Protein AF-B2BGV2-F1 (afdb_monomer_lite)

pLDDT: mean 82.32, std 13.24, range [46.81, 95.38]

Radius of gyration: 14.2 Å; chains: 1; bounding box: 31×12×34 Å

Foldseek 3Di:
DDPPPCVDDDDQDVPPVSCVVVVHDDQPAPDPPSDDD

InterPro domains:
  IPR036873 Rhodanese-like domain superfamily [G3DSA:3.40.250.10] (1-37)
  IPR036873 Rhodanese-like domain superfamily [SSF52821] (3-35)

Sequence (37 aa):
KEETGIKNIMVLERGYNGWEASGRPVCRCTGTPCKGE

Secondary structure (DSSP, 8-state):
------S-----TTHHHHHHHTT-------SSSSS--

Organism: Olea europaea (NCBI:txid4146)

Structure (mmCIF, N/CA/C/O backbone):
data_AF-B2BGV2-F1
#
_entry.id   AF-B2BGV2-F1
#
loop_
_atom_site.group_PDB
_atom_site.id
_atom_site.type_symbol
_atom_site.label_atom_id
_atom_site.label_alt_id
_atom_site.label_comp_id
_atom_site.label_asym_id
_atom_site.label_entity_id
_atom_site.label_seq_id
_atom_site.pdbx_PDB_ins_code
_atom_site.Cartn_x
_atom_site.Cartn_y
_atom_site.Cartn_z
_atom_site.occupancy
_atom_site.B_iso_or_equiv
_atom_site.auth_seq_id
_atom_site.auth_comp_id
_atom_site.auth_asym_id
_atom_site.auth_atom_id
_atom_site.pdbx_PDB_model_num
ATOM 1 N N . LYS A 1 1 ? -15.266 -6.853 26.156 1.00 52.28 1 LYS A N 1
ATOM 2 C CA . LYS A 1 1 ? -14.541 -6.870 24.865 1.00 52.28 1 LYS A CA 1
ATOM 3 C C . LYS A 1 1 ? -14.461 -5.415 24.438 1.00 52.28 1 LYS A C 1
ATOM 5 O O . LYS A 1 1 ? -15.504 -4.847 24.158 1.00 52.28 1 LYS A O 1
ATOM 10 N N . GLU A 1 2 ? -13.298 -4.792 24.604 1.00 57.19 2 GLU A N 1
ATOM 11 C CA . GLU A 1 2 ? -13.095 -3.369 24.312 1.00 57.19 2 GLU A CA 1
ATOM 12 C C . GLU A 1 2 ? -13.329 -3.144 22.816 1.00 57.19 2 GLU A C 1
ATOM 14 O O . GLU A 1 2 ? -12.684 -3.792 21.989 1.00 57.19 2 GLU A O 1
ATOM 19 N N . GLU A 1 3 ? -14.293 -2.296 22.461 1.00 62.28 3 GLU A N 1
ATOM 20 C CA . GLU A 1 3 ? -14.409 -1.816 21.089 1.00 62.28 3 GLU A CA 1
ATOM 21 C C . GLU A 1 3 ? -13.215 -0.900 20.844 1.00 62.28 3 GLU A C 1
ATOM 23 O O . GLU A 1 3 ? -13.229 0.283 21.180 1.00 62.28 3 GLU A O 1
ATOM 28 N N . THR A 1 4 ? -12.134 -1.470 20.308 1.00 66.31 4 THR A N 1
ATOM 29 C CA . THR A 1 4 ? -11.043 -0.698 19.714 1.00 66.31 4 THR A CA 1
ATOM 30 C C . THR A 1 4 ? -11.711 0.340 18.822 1.00 66.31 4 THR A C 1
ATOM 32 O O . THR A 1 4 ? -12.450 -0.074 17.932 1.00 66.31 4 THR A O 1
ATOM 35 N N . GLY A 1 5 ? -11.530 1.639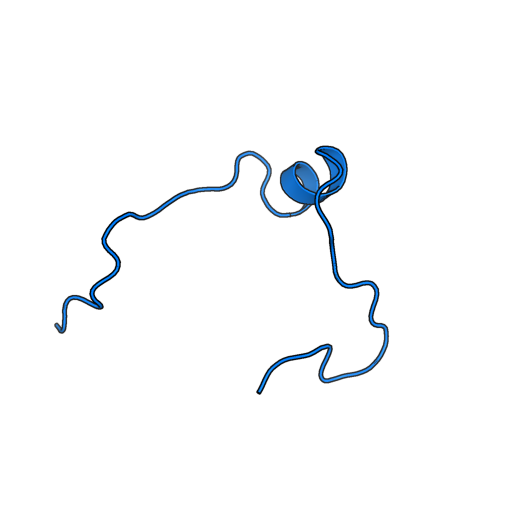 19.085 1.00 71.44 5 GLY A N 1
ATOM 36 C CA . GLY A 1 5 ? -12.266 2.763 18.474 1.00 71.44 5 GLY A CA 1
ATOM 37 C C . GLY A 1 5 ? -12.069 2.956 16.960 1.00 71.44 5 GLY A C 1
ATOM 38 O O . GLY A 1 5 ? -12.008 4.081 16.465 1.00 71.44 5 GLY A O 1
ATOM 39 N N . ILE A 1 6 ? -11.929 1.862 16.220 1.00 73.75 6 ILE A N 1
ATOM 40 C CA . ILE A 1 6 ? -11.869 1.732 14.779 1.00 73.75 6 ILE A CA 1
ATOM 41 C C . ILE A 1 6 ? -13.229 2.163 14.242 1.00 73.75 6 ILE A C 1
ATOM 43 O O . ILE A 1 6 ? -14.189 1.400 14.205 1.00 73.75 6 ILE A O 1
ATOM 47 N N . LYS A 1 7 ? -13.294 3.431 13.833 1.00 71.38 7 LYS A N 1
ATOM 48 C CA . LYS A 1 7 ? -14.515 4.049 13.311 1.00 71.38 7 LYS A CA 1
ATOM 49 C C . LYS A 1 7 ? -15.037 3.371 12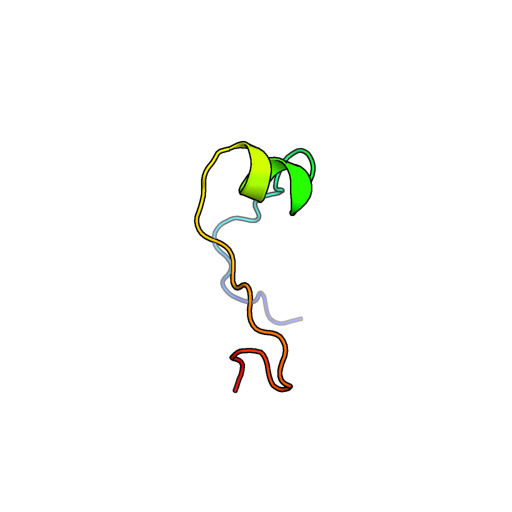.047 1.00 71.38 7 LYS A C 1
ATOM 51 O O . LYS A 1 7 ? -16.239 3.392 11.835 1.00 71.38 7 LYS A O 1
ATOM 56 N N . ASN A 1 8 ? -14.157 2.809 11.214 1.00 79.06 8 ASN A N 1
ATOM 57 C CA . ASN A 1 8 ? -14.522 2.110 9.983 1.00 79.06 8 ASN A CA 1
ATOM 58 C C . ASN A 1 8 ? -13.490 1.029 9.650 1.00 79.06 8 ASN A C 1
ATOM 60 O O . ASN A 1 8 ? -12.286 1.284 9.699 1.00 79.06 8 ASN A O 1
ATOM 64 N N . ILE A 1 9 ? -13.971 -0.1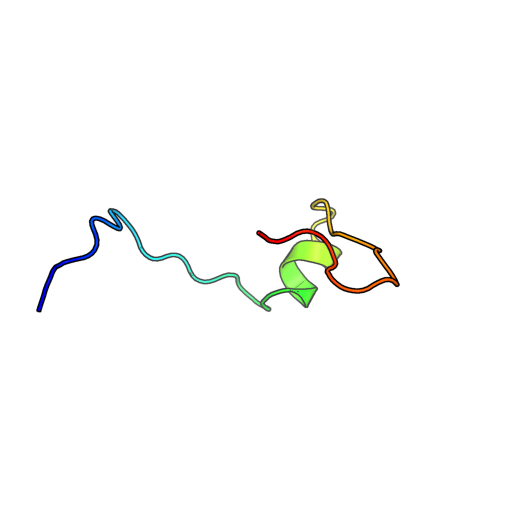54 9.267 1.00 84.25 9 ILE A N 1
ATOM 65 C CA . ILE A 1 9 ? -13.146 -1.245 8.741 1.00 84.25 9 ILE A CA 1
ATOM 66 C C . ILE A 1 9 ? -13.185 -1.157 7.218 1.00 84.25 9 ILE A C 1
ATOM 68 O O . ILE A 1 9 ? -14.259 -1.121 6.622 1.00 84.25 9 ILE A O 1
ATOM 72 N N . MET A 1 10 ? -12.013 -1.133 6.591 1.00 85.56 10 MET A N 1
ATOM 73 C CA . MET A 1 10 ? -11.881 -1.129 5.136 1.00 85.56 10 MET A CA 1
ATOM 74 C C . MET A 1 10 ? -11.121 -2.370 4.682 1.00 85.56 10 MET A C 1
ATOM 76 O O . MET A 1 10 ? -10.168 -2.797 5.332 1.00 85.56 10 MET A O 1
ATOM 80 N N . VAL A 1 11 ? -11.532 -2.926 3.544 1.00 89.19 11 VAL A N 1
ATOM 81 C CA . VAL A 1 11 ? -10.871 -4.064 2.902 1.00 89.19 11 VAL A CA 1
ATOM 82 C C . VAL A 1 11 ? -10.239 -3.577 1.607 1.00 89.19 11 VAL A C 1
ATOM 84 O O . VAL A 1 11 ? -10.905 -2.947 0.789 1.00 89.19 11 VAL A O 1
ATOM 87 N N . LEU A 1 12 ? -8.949 -3.858 1.418 1.00 89.69 12 LEU A N 1
ATOM 88 C CA . LEU A 1 12 ? -8.269 -3.570 0.159 1.00 89.69 12 LEU A CA 1
ATOM 89 C C . LEU A 1 12 ? -8.625 -4.645 -0.868 1.00 89.69 12 LEU A C 1
ATOM 91 O O . LEU A 1 12 ? -8.255 -5.812 -0.713 1.00 89.69 12 LEU A O 1
ATOM 95 N N . GLU A 1 13 ? -9.312 -4.247 -1.936 1.00 88.38 13 GLU A N 1
ATOM 96 C CA . GLU A 1 13 ? -9.547 -5.127 -3.077 1.00 88.38 13 GLU A CA 1
ATOM 97 C C . GLU A 1 13 ? -8.205 -5.589 -3.660 1.00 88.38 13 GLU A C 1
ATOM 99 O O . GLU A 1 13 ? -7.319 -4.784 -3.944 1.00 88.38 13 GLU A O 1
ATOM 104 N N . ARG A 1 14 ? -8.041 -6.911 -3.814 1.00 93.62 14 ARG A N 1
ATOM 105 C CA . ARG A 1 14 ? -6.783 -7.564 -4.239 1.00 93.62 14 ARG A CA 1
ATOM 106 C C . ARG A 1 14 ? -5.589 -7.353 -3.288 1.00 93.62 14 ARG A C 1
ATOM 108 O O . ARG A 1 14 ? -4.454 -7.639 -3.670 1.00 93.62 14 ARG A O 1
ATOM 115 N N . GLY A 1 15 ? -5.830 -6.910 -2.052 1.00 92.31 15 GLY A N 1
ATOM 116 C CA . GLY A 1 15 ? -4.820 -6.802 -0.998 1.00 92.31 15 GLY A CA 1
ATOM 117 C C . GLY A 1 15 ? -3.602 -5.962 -1.394 1.00 92.31 15 GLY A C 1
ATOM 118 O O . GLY A 1 15 ? -3.716 -4.963 -2.104 1.00 92.31 15 GLY A O 1
ATOM 119 N N . TYR A 1 16 ? -2.420 -6.391 -0.945 1.00 92.69 16 TYR A N 1
ATOM 120 C CA . TYR A 1 16 ? -1.141 -5.751 -1.277 1.00 92.69 16 TYR A CA 1
ATOM 121 C C . TYR A 1 16 ? -0.915 -5.626 -2.790 1.00 92.69 16 TYR A C 1
ATOM 123 O O . TYR A 1 16 ? -0.515 -4.566 -3.260 1.00 92.69 16 TYR A O 1
ATOM 131 N N . ASN A 1 17 ? -1.235 -6.671 -3.559 1.00 93.69 17 ASN A N 1
ATOM 132 C CA . ASN A 1 17 ? -1.034 -6.666 -5.010 1.00 93.69 17 ASN A CA 1
ATOM 133 C C . ASN A 1 17 ? -1.867 -5.567 -5.684 1.00 93.69 17 ASN A C 1
ATOM 135 O O . ASN A 1 17 ? -1.390 -4.894 -6.592 1.00 93.69 17 ASN A O 1
ATOM 139 N N . GLY A 1 18 ? -3.105 -5.357 -5.223 1.00 95.31 18 GLY A N 1
ATOM 140 C CA . GLY A 1 18 ? -3.946 -4.250 -5.679 1.00 95.31 18 GLY A CA 1
ATOM 141 C C . GLY A 1 18 ? -3.377 -2.886 -5.293 1.00 95.31 18 GLY A C 1
ATOM 142 O O . GLY A 1 18 ? -3.345 -1.971 -6.115 1.00 95.31 18 GLY A O 1
ATOM 143 N N . TRP A 1 19 ? -2.88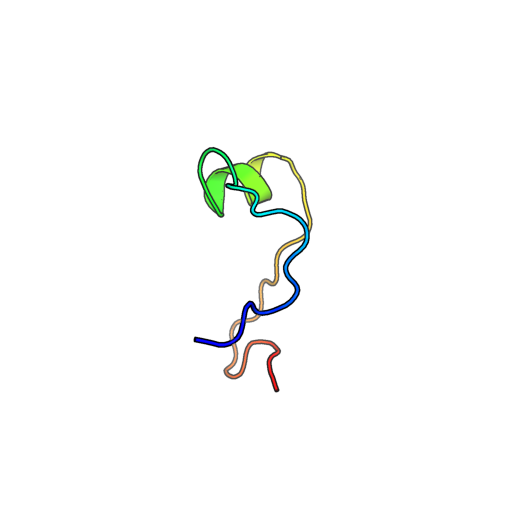3 -2.758 -4.060 1.00 93.69 19 TRP A N 1
ATOM 144 C CA . TRP A 1 19 ? -2.251 -1.536 -3.566 1.00 93.69 19 TRP A CA 1
ATOM 145 C C . TRP A 1 19 ? -1.026 -1.148 -4.401 1.00 93.69 19 TRP A C 1
ATOM 147 O O . TRP A 1 19 ? -0.968 -0.026 -4.908 1.00 93.69 19 TRP A O 1
ATOM 157 N N . GLU A 1 20 ? -0.095 -2.080 -4.608 1.00 94.50 20 GLU A N 1
ATOM 158 C CA . GLU A 1 20 ? 1.100 -1.858 -5.422 1.00 94.50 20 GLU A CA 1
ATOM 159 C C . GLU A 1 20 ? 0.730 -1.549 -6.882 1.00 94.50 20 GLU A C 1
ATOM 161 O O . GLU A 1 20 ? 1.186 -0.546 -7.430 1.00 94.50 20 GLU A O 1
ATOM 166 N N . ALA A 1 21 ? -0.161 -2.340 -7.494 1.00 95.38 21 ALA A N 1
ATOM 167 C CA . ALA A 1 21 ? -0.586 -2.144 -8.883 1.00 95.38 21 ALA A CA 1
ATOM 168 C C . ALA A 1 21 ? -1.305 -0.804 -9.117 1.00 95.38 21 ALA A C 1
ATOM 170 O O . ALA A 1 21 ? -1.273 -0.273 -10.225 1.00 95.38 21 ALA A O 1
ATOM 171 N N . SER A 1 22 ? -1.928 -0.230 -8.081 1.00 95.00 22 SER A N 1
ATOM 172 C CA . SER A 1 22 ? -2.536 1.106 -8.142 1.00 95.00 22 SER A CA 1
ATOM 173 C C . SER A 1 22 ? -1.522 2.261 -8.090 1.00 95.00 22 SER A C 1
ATOM 175 O O . SER A 1 22 ? -1.921 3.424 -8.117 1.00 95.00 22 SER A O 1
ATOM 177 N N . GLY A 1 23 ? -0.220 1.964 -8.001 1.00 94.56 23 GLY A N 1
ATOM 178 C CA . GLY A 1 23 ? 0.852 2.960 -7.957 1.00 94.56 23 GLY A CA 1
ATOM 179 C C . GLY A 1 23 ? 1.039 3.614 -6.587 1.00 94.56 23 GLY A C 1
ATOM 180 O O . GLY A 1 23 ? 1.694 4.651 -6.481 1.00 94.56 23 GLY A O 1
ATOM 181 N N . ARG A 1 24 ? 0.461 3.040 -5.524 1.00 91.12 24 ARG A N 1
ATOM 182 C CA . ARG A 1 24 ? 0.619 3.549 -4.156 1.00 91.12 24 ARG A CA 1
ATOM 183 C C . ARG A 1 24 ? 1.982 3.146 -3.581 1.00 91.12 24 ARG A C 1
ATOM 185 O O . ARG A 1 24 ? 2.502 2.084 -3.920 1.00 91.12 24 ARG A O 1
ATOM 192 N N . PRO A 1 25 ? 2.574 3.965 -2.694 1.00 91.81 25 PRO A N 1
ATOM 193 C CA . PRO A 1 25 ? 3.893 3.685 -2.142 1.00 91.81 25 PRO A CA 1
ATOM 194 C C . PRO A 1 25 ? 3.909 2.390 -1.317 1.00 91.81 25 PRO A C 1
ATOM 196 O O . PRO A 1 25 ? 2.982 2.109 -0.552 1.00 91.81 25 PRO A O 1
ATOM 199 N N . VAL A 1 26 ? 4.999 1.633 -1.455 1.00 90.38 26 VAL A N 1
ATOM 200 C CA . VAL A 1 26 ? 5.295 0.385 -0.732 1.00 90.38 26 VAL A CA 1
ATOM 201 C C . VAL A 1 26 ? 6.731 0.425 -0.185 1.00 90.38 26 VAL A C 1
ATOM 203 O O . VAL A 1 26 ? 7.611 1.011 -0.821 1.00 90.38 26 VAL A O 1
ATOM 206 N N . CYS A 1 27 ? 7.002 -0.186 0.980 1.00 89.31 27 CYS A N 1
ATOM 207 C CA . CYS A 1 27 ? 8.392 -0.403 1.435 1.00 89.31 27 CYS A CA 1
ATOM 208 C C . CYS A 1 27 ? 9.059 -1.397 0.483 1.00 89.31 27 CYS A C 1
ATOM 210 O O . CYS A 1 27 ? 8.445 -2.387 0.089 1.00 89.31 27 CYS A O 1
ATOM 212 N N . ARG A 1 28 ? 10.336 -1.175 0.175 1.00 89.25 28 ARG A N 1
ATOM 213 C CA . ARG A 1 28 ? 11.191 -2.126 -0.564 1.00 89.25 28 ARG A CA 1
ATOM 214 C C . ARG A 1 28 ? 12.358 -2.616 0.282 1.00 89.25 28 ARG A C 1
ATOM 216 O O . ARG A 1 28 ? 13.445 -2.901 -0.208 1.00 89.25 28 ARG A O 1
ATOM 223 N N . CYS A 1 29 ? 12.148 -2.595 1.582 1.00 89.19 29 CYS A N 1
ATOM 224 C CA . CYS A 1 29 ? 13.192 -2.724 2.565 1.00 89.19 29 CYS A CA 1
ATOM 225 C C . CYS A 1 29 ? 13.570 -4.212 2.658 1.00 89.19 29 CYS A C 1
ATOM 227 O O . CYS A 1 29 ? 12.698 -5.069 2.767 1.00 89.19 29 CYS A O 1
ATOM 229 N N . THR A 1 30 ? 14.861 -4.527 2.540 1.00 88.88 30 THR A N 1
ATOM 230 C CA . THR A 1 30 ? 15.368 -5.914 2.518 1.00 88.88 30 THR A CA 1
ATOM 231 C C . THR A 1 30 ? 15.925 -6.371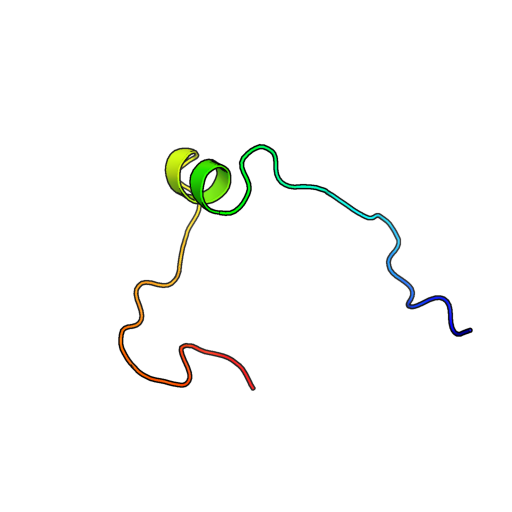 3.867 1.00 88.88 30 THR A C 1
ATOM 233 O O . THR A 1 30 ? 16.254 -7.541 4.029 1.00 88.88 30 THR A O 1
ATOM 236 N N . GLY A 1 31 ? 16.033 -5.455 4.835 1.00 83.88 31 GLY A N 1
ATOM 237 C CA . GLY A 1 31 ? 16.480 -5.731 6.200 1.00 83.88 31 GLY A CA 1
ATOM 238 C C . GLY A 1 31 ? 15.321 -5.850 7.192 1.00 83.88 31 GLY A C 1
ATOM 239 O O . GLY A 1 31 ? 14.247 -5.282 6.985 1.00 83.88 31 GLY A O 1
ATOM 240 N N . THR A 1 32 ? 15.560 -6.563 8.294 1.00 83.56 32 THR A N 1
ATOM 241 C CA . THR A 1 32 ? 14.624 -6.706 9.419 1.00 83.56 32 THR A CA 1
ATOM 242 C C . THR A 1 32 ? 15.116 -5.946 10.662 1.00 83.56 32 THR A C 1
ATOM 244 O O . THR A 1 32 ? 16.276 -6.132 11.031 1.00 83.56 32 THR A O 1
ATOM 247 N N . PRO A 1 33 ? 14.256 -5.162 11.345 1.00 85.69 33 PRO A N 1
ATOM 248 C CA . PRO A 1 33 ? 12.860 -4.892 10.995 1.00 85.69 33 PRO A CA 1
ATOM 249 C C . PRO A 1 33 ? 12.718 -3.883 9.835 1.00 85.69 33 PRO A C 1
ATOM 251 O O . PRO A 1 33 ? 13.423 -2.882 9.751 1.00 85.69 33 PRO A O 1
ATOM 254 N N . CYS A 1 34 ? 11.751 -4.141 8.949 1.00 76.25 34 CYS A N 1
ATOM 255 C CA . CYS A 1 34 ? 11.460 -3.432 7.686 1.00 76.25 34 CYS A CA 1
ATOM 256 C C . CYS A 1 34 ? 10.804 -2.034 7.889 1.00 76.25 34 CYS A C 1
ATOM 258 O O . CYS A 1 34 ? 10.207 -1.477 6.978 1.00 76.25 34 CYS A O 1
ATOM 260 N N . LYS A 1 35 ? 10.986 -1.417 9.067 1.00 68.19 35 LYS A N 1
ATOM 261 C CA . LYS A 1 35 ? 10.162 -0.380 9.732 1.00 68.19 35 LYS A CA 1
ATOM 262 C C . LYS A 1 35 ? 8.964 -0.957 10.490 1.00 68.19 35 LYS A C 1
ATOM 264 O O . LYS A 1 35 ? 7.994 -1.413 9.894 1.00 68.19 35 LYS A O 1
ATOM 269 N N . GLY A 1 36 ? 9.065 -0.881 11.813 1.00 60.06 36 GLY A N 1
ATOM 270 C CA . GLY A 1 36 ? 8.059 -1.286 12.787 1.00 60.06 36 GLY A CA 1
ATOM 271 C C . GLY A 1 36 ? 8.726 -1.493 14.145 1.00 60.06 36 GLY A C 1
ATOM 272 O O . GLY A 1 36 ? 9.190 -2.596 14.422 1.00 60.06 36 GLY A O 1
ATOM 273 N N . GLU A 1 37 ? 8.828 -0.415 14.923 1.00 46.81 37 GLU A N 1
ATOM 274 C CA . GLU A 1 37 ? 8.408 -0.466 16.330 1.00 46.81 37 GLU A CA 1
ATOM 275 C C . GLU A 1 37 ? 6.909 -0.158 16.357 1.00 46.81 37 GLU A C 1
ATOM 277 O O . GLU A 1 37 ? 6.489 0.711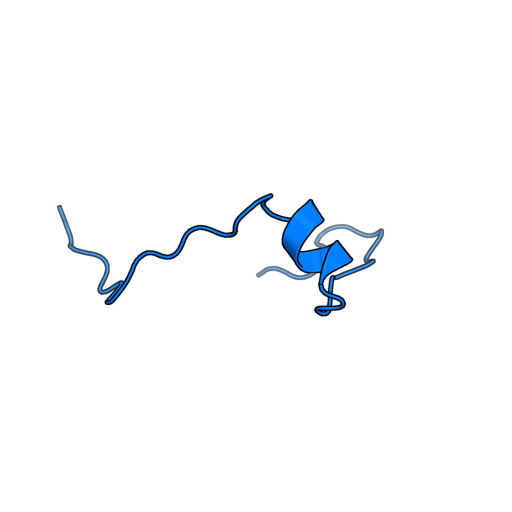 15.550 1.00 46.81 37 GLU A O 1
#